Protein AF-A0A074XND0-F1 (afdb_monomer_lite)

Radius of gyration: 12.86 Å; chains: 1; bounding box: 34×23×34 Å

Structure (mmCIF, N/CA/C/O backbone):
data_AF-A0A074XND0-F1
#
_entry.id   AF-A0A074XND0-F1
#
loop_
_atom_site.group_PDB
_atom_site.id
_atom_site.type_symbol
_atom_site.label_atom_id
_atom_site.label_alt_id
_atom_site.label_comp_id
_atom_site.label_asym_id
_atom_site.label_entity_id
_atom_site.label_seq_id
_atom_site.pdbx_PDB_ins_code
_atom_site.Cartn_x
_atom_site.Cartn_y
_atom_site.Cartn_z
_atom_site.occupancy
_atom_site.B_iso_or_equiv
_atom_site.auth_seq_id
_atom_site.auth_comp_id
_atom_site.auth_asym_id
_atom_site.auth_atom_id
_atom_site.pdbx_PDB_model_num
ATOM 1 N N . PHE A 1 1 ? -0.025 2.739 -5.054 1.00 79.56 1 PHE A N 1
ATOM 2 C CA . PHE A 1 1 ? -0.578 3.072 -3.717 1.00 79.56 1 PHE A CA 1
ATOM 3 C C . PHE A 1 1 ? -2.067 3.343 -3.767 1.00 79.56 1 PHE A C 1
ATOM 5 O O . PHE A 1 1 ? -2.797 2.706 -3.022 1.00 79.56 1 PHE A O 1
ATOM 12 N N . LEU A 1 2 ? -2.505 4.314 -4.580 1.00 88.69 2 LEU A N 1
ATOM 13 C CA . LEU A 1 2 ? -3.908 4.733 -4.629 1.00 88.69 2 LEU A CA 1
ATOM 14 C C . LEU A 1 2 ? -4.795 3.638 -5.215 1.00 88.69 2 LEU A C 1
ATOM 16 O O . LEU A 1 2 ? -5.755 3.233 -4.569 1.00 88.69 2 LEU A O 1
ATOM 20 N N . GLU A 1 3 ? -4.378 3.104 -6.360 1.00 94.50 3 GLU A N 1
ATOM 21 C CA . GLU A 1 3 ? -5.002 1.967 -7.028 1.00 94.50 3 GLU A CA 1
ATOM 22 C C . GLU A 1 3 ? -4.030 0.789 -7.146 1.00 94.50 3 GLU A C 1
ATOM 24 O O . GLU A 1 3 ? -2.820 0.926 -6.904 1.00 94.50 3 GLU A O 1
ATOM 29 N N . LEU A 1 4 ? -4.592 -0.378 -7.467 1.00 96.12 4 LEU A N 1
ATOM 30 C CA . LEU A 1 4 ? -3.827 -1.561 -7.847 1.00 96.12 4 LEU A CA 1
ATOM 31 C C . LEU A 1 4 ? -3.241 -1.381 -9.250 1.00 96.12 4 LEU A C 1
ATOM 33 O O . LEU A 1 4 ? -3.803 -0.655 -10.069 1.00 96.12 4 LEU A O 1
ATOM 37 N N . VAL A 1 5 ? -2.131 -2.071 -9.512 1.00 95.44 5 VAL A N 1
ATOM 38 C CA . VAL A 1 5 ? -1.597 -2.228 -10.871 1.00 95.44 5 VAL A CA 1
ATOM 39 C C . VAL A 1 5 ? -2.662 -2.916 -11.726 1.00 95.44 5 VAL A C 1
ATOM 41 O O . VAL A 1 5 ? -3.303 -3.859 -11.260 1.00 95.44 5 VAL A O 1
ATOM 44 N N . ASP A 1 6 ? -2.885 -2.432 -12.946 1.00 96.00 6 ASP A N 1
ATOM 45 C CA . ASP A 1 6 ? -3.816 -3.080 -13.865 1.00 96.00 6 ASP A CA 1
ATOM 46 C C . ASP A 1 6 ? -3.294 -4.482 -14.222 1.00 96.00 6 ASP A C 1
ATOM 48 O O . ASP A 1 6 ? -2.117 -4.688 -14.500 1.00 96.00 6 ASP A O 1
ATOM 52 N N . ARG A 1 7 ? -4.174 -5.483 -14.212 1.00 95.00 7 ARG A N 1
ATOM 53 C CA . ARG A 1 7 ? -3.802 -6.850 -14.602 1.00 95.00 7 ARG A CA 1
ATOM 54 C C . ARG A 1 7 ? -3.457 -6.953 -16.083 1.00 95.00 7 ARG A C 1
ATOM 56 O O . ARG A 1 7 ? -2.711 -7.856 -16.445 1.00 95.00 7 ARG A O 1
ATOM 63 N N . GLY A 1 8 ? -4.034 -6.083 -16.912 1.00 96.19 8 GLY A N 1
ATOM 64 C CA . GLY A 1 8 ? -3.797 -6.052 -18.353 1.00 96.19 8 GLY A CA 1
ATOM 65 C C . GLY A 1 8 ? -2.603 -5.199 -18.781 1.00 96.19 8 GLY A C 1
ATOM 66 O O . GLY A 1 8 ? -2.252 -5.242 -19.956 1.00 96.19 8 GLY A O 1
ATOM 67 N N . SER A 1 9 ? -1.994 -4.427 -17.874 1.00 96.25 9 SER A N 1
ATOM 68 C CA . SER A 1 9 ? -0.799 -3.643 -18.199 1.00 96.25 9 SER A CA 1
ATOM 69 C C . SER A 1 9 ? 0.451 -4.515 -18.260 1.00 96.25 9 SER A C 1
ATOM 71 O O . SER A 1 9 ? 0.468 -5.617 -17.709 1.00 96.25 9 SER A O 1
ATOM 73 N N . ASP A 1 10 ? 1.524 -3.974 -18.834 1.00 95.94 10 ASP A N 1
ATOM 74 C CA . ASP A 1 10 ? 2.822 -4.649 -18.949 1.00 95.94 10 ASP A CA 1
ATOM 75 C C . ASP A 1 10 ? 3.359 -5.135 -17.588 1.00 95.94 10 ASP A C 1
ATOM 77 O O . ASP 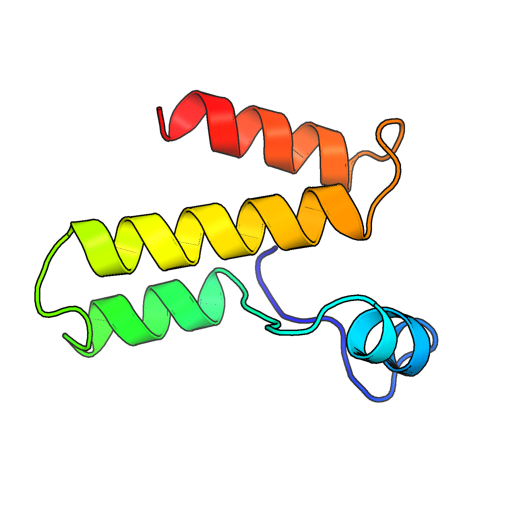A 1 10 ? 3.838 -6.261 -17.475 1.00 95.94 10 ASP A O 1
ATOM 81 N N . ASP A 1 11 ? 3.168 -4.344 -16.527 1.00 93.81 11 ASP A N 1
ATOM 82 C CA . ASP A 1 11 ? 3.581 -4.693 -15.157 1.00 93.81 11 ASP A CA 1
ATOM 83 C C . ASP A 1 11 ? 2.673 -5.736 -14.475 1.00 93.81 11 ASP A C 1
ATOM 85 O O . ASP A 1 11 ? 3.004 -6.268 -13.414 1.00 93.81 11 ASP A O 1
ATOM 89 N N . GLY A 1 12 ? 1.493 -6.016 -15.033 1.00 96.62 12 GLY A N 1
ATOM 90 C CA . GLY A 1 12 ? 0.451 -6.819 -14.392 1.00 96.62 12 GLY A CA 1
ATOM 91 C C . GLY A 1 12 ? 0.920 -8.238 -14.050 1.00 96.62 12 GLY A C 1
ATOM 92 O O . GLY A 1 12 ? 0.899 -8.615 -12.872 1.00 96.62 12 GLY A O 1
ATOM 93 N N . PRO A 1 13 ? 1.365 -9.041 -15.034 1.00 97.81 13 PRO A N 1
ATOM 94 C CA . PRO A 1 13 ? 1.826 -10.404 -14.7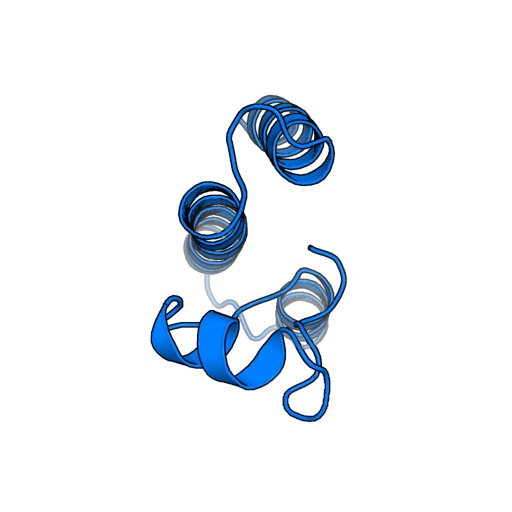86 1.00 97.81 13 PRO A CA 1
ATOM 95 C C . PRO A 1 13 ? 2.909 -10.488 -13.700 1.00 97.81 13 PRO A C 1
ATOM 97 O O . PRO A 1 13 ? 2.803 -11.312 -12.789 1.00 97.81 13 PRO A O 1
ATOM 100 N N . GLU A 1 14 ? 3.908 -9.604 -13.744 1.00 97.38 14 GLU A N 1
ATOM 101 C CA . GLU A 1 14 ? 5.003 -9.590 -12.772 1.00 97.38 14 GLU A CA 1
ATOM 102 C C . GLU A 1 14 ? 4.519 -9.167 -11.379 1.00 97.38 14 GLU A C 1
ATOM 104 O O . GLU A 1 14 ? 4.776 -9.871 -10.394 1.00 97.38 14 GLU A O 1
ATOM 109 N N . TYR A 1 15 ? 3.742 -8.084 -11.287 1.00 97.25 15 TYR A N 1
ATOM 110 C CA . TYR A 1 15 ? 3.202 -7.583 -10.025 1.00 97.25 15 TYR A CA 1
ATOM 111 C C . TYR A 1 15 ? 2.369 -8.636 -9.296 1.00 97.25 15 TYR A C 1
ATOM 113 O O . TYR A 1 15 ? 2.594 -8.902 -8.113 1.00 97.25 15 TYR A O 1
ATOM 121 N N . TYR A 1 16 ? 1.435 -9.278 -10.001 1.00 97.69 16 TYR A N 1
ATOM 122 C CA . TYR A 1 16 ? 0.549 -10.282 -9.411 1.00 97.69 16 TYR A CA 1
ATOM 123 C C . TYR A 1 16 ? 1.232 -11.637 -9.178 1.00 97.69 16 TYR A C 1
ATOM 125 O O . TYR A 1 16 ? 0.700 -12.446 -8.419 1.00 97.69 16 TYR A O 1
ATOM 133 N N . SER A 1 17 ? 2.408 -11.877 -9.769 1.00 97.69 17 SER A N 1
ATOM 134 C CA . SER A 1 17 ? 3.265 -13.019 -9.416 1.00 97.69 17 SER A CA 1
ATOM 135 C C . SER A 1 17 ? 4.134 -12.748 -8.177 1.00 97.69 17 SER A C 1
ATOM 137 O O . SER A 1 17 ? 4.405 -13.658 -7.397 1.00 97.69 17 SER A O 1
ATOM 139 N N . THR A 1 18 ? 4.525 -11.488 -7.957 1.00 97.38 18 THR A N 1
ATOM 140 C CA . THR A 1 18 ? 5.415 -11.068 -6.859 1.00 97.38 18 THR A CA 1
ATOM 141 C C . THR A 1 18 ? 4.663 -10.746 -5.565 1.00 97.38 18 THR A C 1
ATOM 143 O O . THR A 1 18 ? 5.177 -10.972 -4.459 1.00 97.38 18 THR A O 1
ATOM 146 N N . ILE A 1 19 ? 3.459 -10.179 -5.690 1.00 98.00 19 ILE A N 1
ATOM 147 C CA . ILE A 1 19 ? 2.636 -9.685 -4.584 1.00 98.00 19 ILE A CA 1
ATOM 148 C C . ILE A 1 19 ? 1.455 -10.625 -4.339 1.00 98.00 19 ILE A C 1
ATOM 150 O O . ILE A 1 19 ? 0.448 -10.596 -5.041 1.00 98.00 19 ILE A O 1
ATOM 154 N N . GLU A 1 20 ? 1.553 -11.410 -3.266 1.00 97.19 20 GLU A N 1
ATOM 155 C CA . GLU A 1 20 ? 0.563 -12.436 -2.903 1.00 97.19 20 GLU A CA 1
ATOM 156 C C . GLU A 1 20 ? -0.806 -11.862 -2.518 1.00 97.19 20 GLU A C 1
ATOM 158 O O . GLU A 1 20 ? -1.851 -12.445 -2.808 1.00 97.19 20 GLU A O 1
ATOM 163 N N . ARG A 1 21 ? -0.818 -10.712 -1.832 1.00 98.12 21 ARG A N 1
ATOM 164 C CA . ARG A 1 21 ? -2.046 -10.075 -1.334 1.00 98.12 21 ARG A CA 1
ATOM 165 C C . ARG A 1 21 ? -2.112 -8.612 -1.764 1.00 98.12 21 ARG A C 1
ATOM 167 O O . ARG A 1 21 ? -1.849 -7.732 -0.942 1.00 98.12 21 ARG A O 1
ATOM 174 N N . PRO A 1 22 ? -2.462 -8.335 -3.032 1.00 98.06 22 PRO A N 1
ATOM 175 C CA . PRO A 1 22 ? -2.592 -6.976 -3.537 1.00 98.06 22 PRO A CA 1
ATOM 176 C C . PRO A 1 22 ? -3.641 -6.189 -2.749 1.00 98.06 22 PRO A C 1
ATOM 178 O O . PRO A 1 22 ? -4.766 -6.647 -2.546 1.00 98.06 22 PRO A O 1
ATOM 181 N N . ILE A 1 23 ? -3.278 -4.985 -2.320 1.00 98.44 23 ILE A N 1
ATOM 182 C CA . ILE A 1 23 ? -4.187 -4.033 -1.682 1.00 98.44 23 ILE A CA 1
ATOM 183 C C . ILE A 1 23 ? -3.734 -2.610 -2.009 1.00 98.44 23 ILE A C 1
ATOM 185 O O . ILE A 1 23 ? -2.543 -2.347 -2.174 1.00 98.44 23 ILE A O 1
ATOM 189 N N . ALA A 1 24 ? -4.698 -1.703 -2.110 1.00 97.12 24 ALA A N 1
ATOM 190 C CA . ALA A 1 24 ? -4.482 -0.293 -2.399 1.00 97.12 24 ALA A CA 1
ATOM 191 C C . ALA A 1 24 ? -5.317 0.581 -1.459 1.00 97.12 24 ALA A C 1
ATOM 193 O O . ALA A 1 24 ? -6.291 0.113 -0.857 1.00 97.12 24 ALA A O 1
ATOM 194 N N . LEU A 1 25 ? -4.969 1.863 -1.372 1.00 96.12 25 LEU A N 1
ATOM 195 C CA . LEU A 1 25 ? -5.646 2.823 -0.507 1.00 96.12 25 LEU A CA 1
ATOM 196 C C . LEU A 1 25 ? -7.128 2.973 -0.870 1.00 96.12 25 LEU A C 1
ATOM 198 O O . LEU A 1 25 ? -7.949 3.117 0.031 1.00 96.12 25 LEU A O 1
ATOM 202 N N . SER A 1 26 ? -7.497 2.865 -2.152 1.00 97.50 26 SER A N 1
ATOM 203 C CA . SER A 1 26 ? -8.898 2.861 -2.596 1.00 97.50 26 SER A CA 1
ATOM 204 C C . SER A 1 26 ? -9.705 1.721 -1.965 1.00 97.50 26 SER A C 1
ATOM 206 O O . SER A 1 26 ? -10.827 1.920 -1.492 1.00 97.50 26 SER A O 1
ATOM 208 N N . THR A 1 27 ? -9.109 0.529 -1.867 1.00 98.19 27 THR A N 1
ATOM 209 C CA . THR A 1 27 ? -9.722 -0.639 -1.222 1.00 98.19 27 THR A CA 1
ATOM 210 C C . THR A 1 27 ? -9.841 -0.448 0.286 1.00 98.19 27 THR A C 1
ATOM 212 O O . THR A 1 27 ? -10.900 -0.731 0.844 1.00 98.19 27 THR A O 1
ATOM 215 N N . ILE A 1 28 ? -8.799 0.076 0.935 1.00 98.12 28 ILE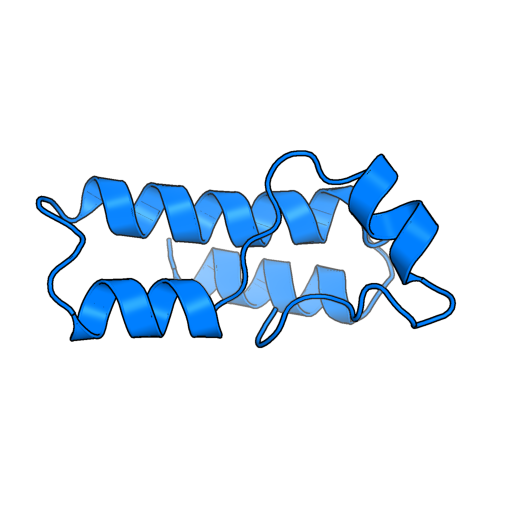 A N 1
ATOM 216 C CA . ILE A 1 28 ? -8.811 0.376 2.375 1.00 98.12 28 ILE A CA 1
ATOM 217 C C . ILE A 1 28 ? -9.869 1.442 2.694 1.00 98.12 28 ILE A C 1
ATOM 219 O O . ILE A 1 28 ? -10.667 1.276 3.614 1.00 98.12 28 ILE A O 1
ATOM 223 N N . SER A 1 29 ? -9.934 2.512 1.897 1.00 97.50 29 SER A N 1
ATOM 224 C CA . SER A 1 29 ? -10.918 3.587 2.045 1.00 97.50 29 SER A CA 1
ATOM 225 C C . SER A 1 29 ? -12.346 3.068 1.883 1.00 97.50 29 SER A C 1
ATOM 227 O O . SER A 1 29 ? -13.215 3.395 2.688 1.00 97.50 29 SER A O 1
ATOM 229 N N . ARG A 1 30 ? -12.590 2.203 0.888 1.00 98.38 30 ARG A N 1
ATOM 230 C CA . ARG A 1 30 ? -13.892 1.550 0.695 1.00 98.38 30 ARG A CA 1
ATOM 231 C C . ARG A 1 30 ? -14.268 0.664 1.885 1.00 98.38 30 ARG A C 1
ATOM 233 O O . ARG A 1 30 ? -15.397 0.750 2.353 1.00 98.38 30 ARG A O 1
ATOM 240 N N . ARG A 1 31 ? -13.336 -0.150 2.394 1.00 98.50 31 ARG A N 1
ATOM 241 C CA . ARG A 1 31 ? -13.552 -0.994 3.585 1.00 98.50 31 ARG A CA 1
ATOM 242 C C . ARG A 1 31 ? -13.914 -0.160 4.810 1.00 98.50 31 ARG A C 1
ATOM 244 O O . ARG A 1 31 ? -14.864 -0.496 5.506 1.00 98.50 31 ARG A O 1
ATOM 251 N N . LEU A 1 32 ? -13.206 0.949 5.026 1.00 97.50 32 LEU A N 1
ATOM 252 C CA . LEU A 1 32 ? -13.473 1.863 6.133 1.00 97.50 32 LEU A CA 1
ATOM 253 C C . LEU A 1 32 ? -14.862 2.508 6.025 1.00 97.50 32 LEU A C 1
ATOM 255 O O . LEU A 1 32 ? -15.618 2.474 6.987 1.00 97.50 32 LEU A O 1
ATOM 259 N N . LYS A 1 33 ? -15.216 3.051 4.851 1.00 98.06 33 LYS A N 1
ATOM 260 C CA . LYS A 1 33 ? -16.524 3.690 4.609 1.00 98.06 33 LYS A CA 1
ATOM 261 C C . LYS A 1 33 ? -17.702 2.729 4.748 1.00 98.06 33 LYS A C 1
ATOM 263 O O . LYS A 1 33 ? -18.783 3.152 5.130 1.00 98.06 33 LYS A O 1
ATOM 268 N N . ASN A 1 34 ? -17.481 1.458 4.435 1.00 98.31 34 ASN A N 1
ATOM 269 C CA . ASN A 1 34 ? -18.495 0.414 4.520 1.00 98.31 34 ASN A CA 1
ATOM 270 C C . ASN A 1 34 ? -18.477 -0.318 5.875 1.00 98.31 34 ASN A C 1
ATOM 272 O O . ASN A 1 34 ? -19.017 -1.418 5.958 1.00 98.31 34 ASN A O 1
ATOM 276 N N . GLU A 1 35 ? -17.806 0.235 6.894 1.00 97.56 35 GLU A N 1
ATOM 277 C CA . GLU A 1 35 ? -17.726 -0.328 8.252 1.00 97.56 35 GLU A CA 1
ATOM 278 C C . GLU A 1 35 ? -17.215 -1.785 8.291 1.00 97.56 35 GLU A C 1
ATOM 280 O O . GLU A 1 35 ? -17.552 -2.575 9.167 1.00 97.56 35 GLU A O 1
ATOM 285 N N . GLN A 1 36 ? -16.348 -2.160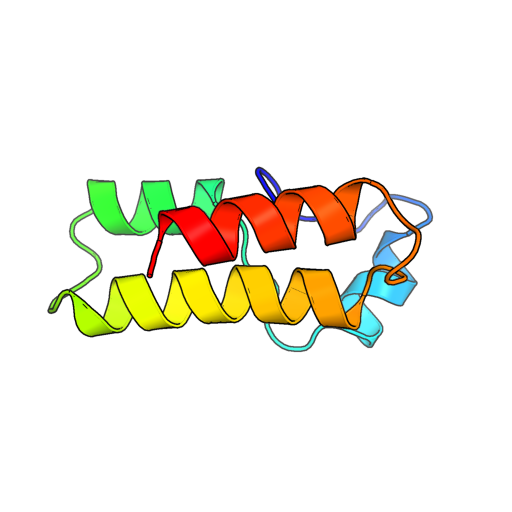 7.342 1.00 98.50 36 GLN A N 1
ATOM 286 C CA . GLN A 1 36 ? -15.829 -3.531 7.204 1.00 98.50 36 GLN A CA 1
ATOM 287 C C . GLN A 1 36 ? -14.668 -3.843 8.159 1.00 98.50 36 GLN A C 1
ATOM 289 O O . GLN A 1 36 ? -14.145 -4.957 8.152 1.00 98.50 36 GLN A O 1
ATOM 294 N N . TYR A 1 37 ? -14.253 -2.871 8.972 1.00 98.50 37 TYR A N 1
ATOM 295 C CA . TYR A 1 37 ? -13.261 -3.056 10.023 1.00 98.50 37 TYR A CA 1
ATOM 296 C C . TYR A 1 37 ? -13.955 -3.058 11.378 1.00 98.50 37 TYR A C 1
ATOM 298 O O . TYR A 1 37 ? -14.391 -2.014 11.856 1.00 98.50 37 TYR A O 1
ATOM 306 N N . SER A 1 38 ? -14.002 -4.217 12.033 1.00 97.19 38 SER A N 1
ATOM 307 C CA . SER A 1 38 ? -14.596 -4.331 13.371 1.00 97.19 38 SER A CA 1
ATOM 308 C C . SER A 1 38 ? -13.690 -3.771 14.472 1.00 97.19 38 SER A C 1
ATOM 310 O O . SER A 1 38 ? -14.119 -3.600 15.610 1.00 97.19 38 SER A O 1
ATOM 312 N N . ALA A 1 39 ? -12.421 -3.504 14.150 1.00 97.75 39 ALA A N 1
ATOM 313 C CA . ALA A 1 39 ? -11.453 -2.916 15.060 1.00 97.75 39 ALA A CA 1
ATOM 314 C C . ALA A 1 39 ? -10.349 -2.165 14.304 1.00 97.75 39 ALA A C 1
ATOM 316 O O . ALA A 1 39 ? -9.917 -2.577 13.225 1.00 97.75 39 ALA A O 1
ATOM 317 N N . ILE A 1 40 ? -9.811 -1.112 14.930 1.00 96.00 40 ILE A N 1
ATOM 318 C CA . ILE A 1 40 ? -8.771 -0.247 14.345 1.00 96.00 40 ILE A CA 1
ATOM 319 C C . ILE A 1 40 ? -7.511 -1.011 13.903 1.00 96.00 40 ILE A C 1
ATOM 321 O O . ILE A 1 40 ? -6.873 -0.657 12.912 1.00 96.00 40 ILE A O 1
ATOM 325 N N . HIS A 1 41 ? -7.169 -2.106 14.590 1.00 97.06 41 HIS A N 1
ATOM 326 C CA . HIS A 1 41 ? -5.996 -2.913 14.253 1.00 97.06 41 HIS A CA 1
ATOM 327 C C . HIS A 1 41 ? -6.120 -3.614 12.888 1.00 97.06 41 HIS A C 1
ATOM 329 O O . HIS A 1 41 ? -5.103 -3.937 12.279 1.00 97.06 41 HIS A O 1
ATOM 335 N N . GLN A 1 42 ? -7.339 -3.852 12.392 1.00 98.44 42 GLN A N 1
ATOM 336 C CA . GLN A 1 42 ? -7.563 -4.460 11.076 1.00 98.44 42 GLN A CA 1
ATOM 337 C C . GLN A 1 42 ? -7.265 -3.461 9.956 1.00 98.44 42 GLN A C 1
ATOM 339 O O . GLN A 1 42 ? -6.561 -3.799 9.008 1.00 98.44 42 GLN A O 1
ATOM 344 N N . PHE A 1 43 ? -7.719 -2.214 10.117 1.00 97.81 43 PHE A N 1
ATOM 345 C CA . PHE A 1 43 ? -7.353 -1.108 9.233 1.00 97.81 43 PHE A CA 1
ATOM 346 C C . PHE A 1 43 ? -5.833 -0.899 9.212 1.00 97.81 43 PHE A C 1
ATOM 348 O O . PHE A 1 43 ? -5.232 -0.837 8.141 1.00 97.81 43 PHE A O 1
ATOM 355 N N . LYS A 1 44 ? -5.197 -0.871 10.394 1.00 97.12 44 LYS A N 1
ATOM 356 C CA . LYS A 1 44 ? -3.737 -0.751 10.515 1.00 97.12 44 LYS A CA 1
ATOM 357 C C . LYS A 1 44 ? -3.006 -1.874 9.771 1.00 97.12 44 LYS A C 1
ATOM 359 O O . LYS A 1 44 ? -2.109 -1.582 8.988 1.00 97.12 44 LYS A O 1
ATOM 364 N N . LYS A 1 45 ? -3.430 -3.132 9.941 1.00 98.06 45 LYS A N 1
ATOM 365 C CA . LYS A 1 45 ? -2.855 -4.283 9.221 1.00 98.06 45 LYS A CA 1
ATOM 366 C C . LYS A 1 45 ? -2.944 -4.141 7.703 1.00 98.06 45 LYS A C 1
ATOM 368 O O . LYS A 1 45 ? -1.978 -4.446 7.010 1.00 98.06 45 LYS A O 1
ATOM 373 N N . ASP A 1 46 ? -4.082 -3.697 7.180 1.00 98.38 46 ASP A N 1
ATOM 374 C CA . ASP A 1 46 ? -4.254 -3.495 5.739 1.00 98.38 46 ASP A CA 1
ATOM 375 C C . ASP A 1 46 ? -3.376 -2.347 5.212 1.00 98.38 46 ASP A C 1
ATOM 377 O O . ASP A 1 46 ? -2.798 -2.451 4.128 1.00 98.38 46 ASP A O 1
ATOM 381 N N . PHE A 1 47 ? -3.232 -1.271 5.989 1.00 97.31 47 PHE A N 1
ATOM 382 C CA . PHE A 1 47 ? -2.360 -0.150 5.645 1.00 97.31 47 PHE A CA 1
ATOM 383 C C . PHE A 1 47 ? -0.877 -0.548 5.642 1.00 97.31 47 PHE A C 1
ATOM 385 O O . PHE A 1 47 ? -0.147 -0.239 4.699 1.00 97.31 47 PHE A O 1
ATOM 392 N N . GLU A 1 48 ? -0.437 -1.299 6.653 1.00 97.62 48 GLU A N 1
ATOM 393 C CA . GLU A 1 48 ? 0.911 -1.872 6.716 1.00 97.62 48 GLU A CA 1
ATOM 394 C C . GLU A 1 48 ? 1.161 -2.846 5.558 1.00 97.62 48 GLU A C 1
ATOM 396 O O . GLU A 1 48 ? 2.215 -2.787 4.927 1.00 97.62 48 GLU A O 1
ATOM 401 N N . LEU A 1 49 ? 0.185 -3.694 5.214 1.00 98.31 49 LEU A N 1
ATOM 402 C CA . LEU A 1 49 ? 0.275 -4.596 4.063 1.00 98.31 49 LEU A CA 1
ATOM 403 C C . LEU A 1 49 ? 0.453 -3.823 2.748 1.00 98.31 49 LEU A C 1
ATOM 405 O O . LEU A 1 49 ? 1.305 -4.186 1.939 1.00 98.31 49 LEU A O 1
ATOM 409 N N . MET A 1 50 ? -0.300 -2.739 2.542 1.00 98.00 50 MET A N 1
ATOM 410 C CA . MET A 1 50 ? -0.152 -1.878 1.364 1.00 98.00 50 MET A CA 1
ATOM 411 C C . MET A 1 50 ? 1.273 -1.315 1.243 1.00 98.00 50 MET A C 1
ATOM 413 O O . MET A 1 50 ? 1.860 -1.342 0.159 1.00 98.00 50 MET A O 1
ATOM 417 N N . LEU A 1 51 ? 1.840 -0.817 2.347 1.00 97.44 51 LEU A N 1
ATOM 418 C CA . LEU A 1 51 ? 3.209 -0.296 2.378 1.00 97.44 51 LEU A CA 1
ATOM 419 C C . LEU A 1 51 ? 4.246 -1.402 2.149 1.00 97.44 51 LEU A C 1
ATOM 421 O O . LEU A 1 51 ? 5.168 -1.217 1.358 1.00 97.44 51 LEU A O 1
ATOM 425 N N . ASN A 1 52 ? 4.068 -2.568 2.768 1.00 97.56 52 ASN A N 1
ATOM 426 C CA . ASN A 1 52 ? 4.958 -3.713 2.583 1.00 97.56 52 ASN A CA 1
ATOM 427 C C . ASN A 1 52 ? 4.972 -4.189 1.126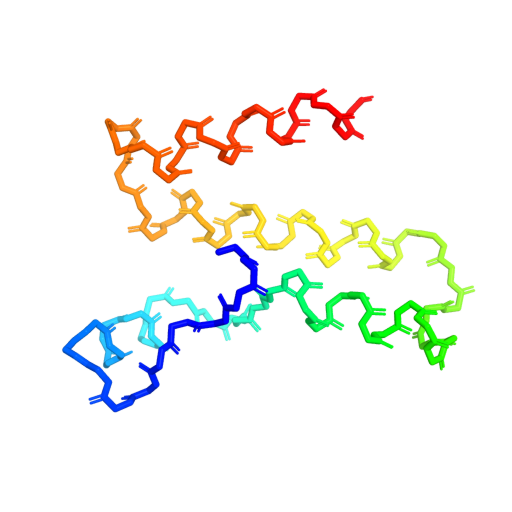 1.00 97.56 52 ASN A C 1
ATOM 429 O O . ASN A 1 52 ? 6.044 -4.418 0.572 1.00 97.56 52 ASN A O 1
ATOM 433 N N . ASN A 1 53 ? 3.808 -4.261 0.474 1.00 97.88 53 ASN A N 1
ATOM 434 C CA . ASN A 1 53 ? 3.717 -4.592 -0.948 1.00 97.88 53 ASN A CA 1
ATOM 435 C C . ASN A 1 53 ? 4.439 -3.558 -1.817 1.00 97.88 53 ASN A C 1
ATOM 437 O O . ASN A 1 53 ? 5.149 -3.925 -2.750 1.00 97.88 53 ASN A O 1
ATOM 441 N N . CYS A 1 54 ? 4.302 -2.268 -1.495 1.00 96.38 54 CYS A N 1
ATOM 442 C CA . CYS A 1 54 ? 5.059 -1.229 -2.181 1.00 96.38 54 CYS A CA 1
ATOM 443 C C . CYS A 1 54 ? 6.567 -1.455 -2.049 1.00 96.38 54 CYS A C 1
ATOM 445 O O . CYS A 1 54 ? 7.273 -1.420 -3.052 1.00 96.38 54 CYS A O 1
ATOM 447 N N . PHE A 1 55 ? 7.066 -1.660 -0.831 1.00 96.81 55 PHE A N 1
ATOM 448 C CA . PHE A 1 55 ? 8.501 -1.808 -0.589 1.00 96.81 55 PHE A CA 1
ATOM 449 C C . PHE A 1 55 ? 9.074 -3.114 -1.135 1.00 96.81 55 PHE A C 1
ATOM 451 O O . PHE A 1 55 ? 10.272 -3.184 -1.381 1.00 96.81 55 PHE A O 1
ATOM 458 N N . ARG A 1 56 ? 8.231 -4.136 -1.307 1.00 97.00 56 ARG A N 1
ATOM 459 C CA . ARG A 1 56 ? 8.603 -5.408 -1.926 1.00 97.00 56 ARG A CA 1
ATOM 460 C C . ARG A 1 56 ? 8.726 -5.296 -3.442 1.00 97.00 56 ARG A C 1
ATOM 462 O O . ARG A 1 56 ? 9.645 -5.879 -3.996 1.00 97.00 56 ARG A O 1
ATOM 469 N N . TYR A 1 57 ? 7.798 -4.597 -4.094 1.00 96.56 57 TYR A N 1
ATOM 470 C CA . TYR A 1 57 ? 7.772 -4.510 -5.556 1.00 96.56 57 TYR A CA 1
ATOM 471 C C . TYR A 1 57 ? 8.693 -3.421 -6.115 1.00 96.56 57 TYR A C 1
ATOM 473 O O . TYR A 1 57 ? 9.282 -3.590 -7.172 1.00 96.56 57 TYR A O 1
ATOM 481 N N . ASN A 1 58 ? 8.802 -2.284 -5.425 1.00 95.06 58 ASN A N 1
ATOM 482 C CA . ASN A 1 58 ? 9.502 -1.116 -5.953 1.00 95.06 58 ASN A CA 1
ATOM 483 C C . ASN A 1 58 ? 10.925 -1.036 -5.399 1.00 95.06 58 ASN A C 1
ATOM 485 O O . ASN A 1 58 ? 11.139 -1.218 -4.199 1.00 95.06 58 ASN A O 1
ATOM 489 N N . GLU A 1 59 ? 11.884 -0.664 -6.244 1.00 96.56 59 GLU A N 1
ATOM 490 C CA . GLU A 1 59 ? 13.259 -0.411 -5.813 1.00 96.56 59 GLU A CA 1
ATOM 491 C C . GLU A 1 59 ? 13.342 0.746 -4.811 1.00 96.56 59 GLU A C 1
ATOM 493 O O . GLU A 1 59 ? 12.614 1.737 -4.920 1.00 96.56 59 GLU A O 1
ATOM 498 N N . SER A 1 60 ? 14.285 0.678 -3.869 1.00 97.00 60 SER A N 1
ATOM 499 C CA . SER A 1 60 ? 14.480 1.713 -2.840 1.00 97.00 60 SER A CA 1
ATOM 500 C C . SER A 1 60 ? 14.857 3.090 -3.401 1.00 97.00 60 SER A C 1
ATOM 502 O O . SER A 1 60 ? 14.575 4.120 -2.783 1.00 97.00 60 SER A O 1
ATOM 504 N N . SER A 1 61 ? 15.467 3.110 -4.587 1.00 97.06 61 SE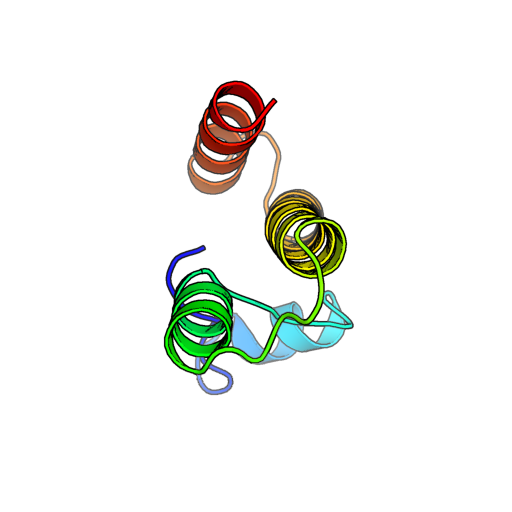R A N 1
ATOM 505 C CA . SER A 1 61 ? 15.825 4.298 -5.365 1.00 97.06 61 SER A CA 1
ATOM 506 C C . SER A 1 61 ? 14.608 4.988 -5.996 1.00 97.06 61 SER A C 1
ATOM 508 O O . SER A 1 61 ? 14.677 6.190 -6.277 1.00 97.06 61 SER A O 1
ATOM 510 N N . SER A 1 62 ? 13.502 4.263 -6.192 1.00 97.25 62 SER A N 1
ATOM 511 C CA . SER A 1 62 ? 12.312 4.749 -6.889 1.00 97.25 62 SER A CA 1
ATOM 512 C C . SER A 1 62 ? 11.549 5.796 -6.078 1.00 97.25 62 SER A C 1
ATOM 514 O O . SER A 1 62 ? 11.502 5.779 -4.842 1.00 97.25 62 SER A O 1
ATOM 516 N N . ASP A 1 63 ? 10.883 6.709 -6.780 1.00 96.69 63 ASP A N 1
ATOM 517 C CA . ASP A 1 63 ? 10.075 7.738 -6.128 1.00 96.69 63 ASP A CA 1
ATOM 518 C C . ASP A 1 63 ? 8.842 7.159 -5.434 1.00 96.69 63 ASP A C 1
ATOM 520 O O . ASP A 1 63 ? 8.417 7.687 -4.406 1.00 96.69 63 ASP A O 1
ATOM 524 N N . ILE A 1 64 ? 8.304 6.046 -5.937 1.00 94.69 64 ILE A N 1
ATOM 525 C CA . ILE A 1 64 ? 7.197 5.324 -5.304 1.00 94.69 64 ILE A CA 1
ATOM 526 C C . ILE A 1 64 ? 7.650 4.788 -3.941 1.00 94.69 64 ILE A C 1
ATOM 528 O O . ILE A 1 64 ? 6.992 5.050 -2.934 1.00 94.69 64 ILE A O 1
ATOM 532 N N . TYR A 1 65 ? 8.813 4.139 -3.858 1.00 96.75 65 TYR A N 1
ATOM 533 C CA . TYR A 1 65 ? 9.344 3.664 -2.579 1.00 96.75 65 TYR A CA 1
ATOM 534 C C . TYR A 1 65 ? 9.550 4.811 -1.579 1.00 96.75 65 TYR A C 1
ATOM 536 O O . TYR A 1 65 ? 9.106 4.732 -0.429 1.00 96.75 65 TYR A O 1
ATOM 544 N N . LYS A 1 66 ? 10.166 5.919 -2.015 1.00 97.44 66 LYS A N 1
ATOM 545 C CA . LYS A 1 66 ? 10.385 7.105 -1.165 1.00 97.44 66 LYS A CA 1
ATOM 546 C C . LYS A 1 66 ? 9.069 7.712 -0.671 1.00 97.44 66 LYS A C 1
ATOM 548 O O . LYS A 1 66 ? 8.975 8.096 0.495 1.00 97.44 66 LYS A O 1
ATOM 553 N N . GLN A 1 67 ? 8.043 7.777 -1.520 1.00 96.19 67 GLN A N 1
ATOM 554 C CA . GLN A 1 67 ? 6.701 8.218 -1.122 1.00 96.19 67 GLN A CA 1
ATOM 555 C C . GLN A 1 67 ? 6.086 7.281 -0.077 1.00 96.19 67 GLN A C 1
ATOM 557 O O . GLN A 1 67 ? 5.547 7.756 0.922 1.00 96.19 67 GLN A O 1
ATOM 562 N N . GLY A 1 68 ? 6.241 5.966 -0.243 1.00 95.44 68 GLY A N 1
ATOM 563 C CA . GLY A 1 68 ? 5.815 4.982 0.752 1.00 95.44 68 GLY A CA 1
ATOM 564 C C . GLY A 1 68 ? 6.498 5.188 2.101 1.00 95.44 68 GLY A C 1
ATOM 565 O O . GLY A 1 68 ? 5.844 5.102 3.136 1.00 95.44 68 GLY A O 1
ATOM 566 N N . LYS A 1 69 ? 7.790 5.538 2.114 1.00 96.56 69 LYS A N 1
ATOM 567 C CA . LYS A 1 69 ? 8.512 5.860 3.354 1.00 96.56 69 LYS A CA 1
ATOM 568 C C . LYS A 1 69 ? 7.977 7.111 4.040 1.00 96.56 69 LYS A C 1
ATOM 570 O O . LYS A 1 69 ? 7.766 7.077 5.246 1.00 96.56 69 LYS A O 1
ATOM 575 N N . ARG A 1 70 ? 7.679 8.173 3.287 1.00 95.69 70 ARG A N 1
ATOM 576 C CA . ARG A 1 70 ? 7.034 9.377 3.843 1.00 95.69 70 ARG A CA 1
ATOM 577 C C . ARG A 1 70 ? 5.675 9.048 4.462 1.00 95.69 70 ARG A C 1
ATOM 579 O O . ARG A 1 70 ? 5.379 9.510 5.559 1.00 95.69 70 ARG A O 1
ATOM 586 N N . LEU A 1 71 ? 4.880 8.219 3.784 1.00 94.06 71 LEU A N 1
ATOM 587 C CA . LEU A 1 71 ? 3.577 7.785 4.280 1.00 94.06 71 LEU A CA 1
ATOM 588 C C . LEU A 1 71 ? 3.700 6.905 5.536 1.00 94.06 71 LEU A C 1
ATOM 590 O O . LEU A 1 71 ? 2.945 7.093 6.482 1.00 94.06 71 LEU A O 1
ATOM 594 N N . GLN A 1 72 ? 4.679 5.995 5.571 1.00 95.12 72 GLN A N 1
ATOM 595 C CA . GLN A 1 72 ? 5.001 5.189 6.752 1.00 95.12 72 GLN A CA 1
ATOM 596 C C . GLN A 1 72 ? 5.376 6.070 7.952 1.00 95.12 72 GLN A C 1
ATOM 598 O O . GLN A 1 72 ? 4.884 5.833 9.048 1.00 95.12 72 GLN A O 1
ATOM 603 N N . THR A 1 73 ? 6.210 7.095 7.749 1.00 95.50 73 THR A N 1
ATOM 604 C CA . THR A 1 73 ? 6.588 8.042 8.810 1.00 95.50 73 THR A CA 1
ATOM 605 C C . THR A 1 73 ? 5.394 8.834 9.333 1.00 95.50 73 THR A C 1
ATOM 607 O O . THR A 1 73 ? 5.308 9.044 10.531 1.00 95.50 73 THR A O 1
ATOM 610 N N . ALA A 1 74 ? 4.476 9.262 8.464 1.00 92.44 74 ALA A N 1
ATOM 611 C CA . ALA A 1 74 ? 3.299 10.031 8.875 1.00 92.44 74 ALA A CA 1
ATOM 612 C C . ALA A 1 74 ? 2.237 9.197 9.616 1.00 92.44 74 ALA A C 1
ATOM 614 O O . ALA A 1 74 ? 1.366 9.762 10.272 1.00 92.44 74 ALA A O 1
ATOM 615 N N . PHE A 1 75 ? 2.264 7.873 9.456 1.00 86.50 75 PHE A N 1
ATOM 616 C CA . PHE A 1 75 ? 1.287 6.953 10.038 1.00 86.50 75 PHE A CA 1
ATOM 617 C C . PHE A 1 75 ? 1.715 6.370 11.397 1.00 86.50 75 PHE A C 1
ATOM 619 O O . PHE A 1 75 ? 0.871 5.848 12.129 1.00 86.50 75 PHE A O 1
ATOM 626 N N . ASN A 1 76 ? 3.011 6.435 11.712 1.00 71.94 76 ASN A N 1
ATOM 627 C CA . ASN A 1 76 ? 3.582 6.024 12.998 1.00 71.94 76 ASN A CA 1
ATOM 628 C C . ASN A 1 76 ? 3.505 7.149 14.030 1.00 71.94 76 ASN A C 1
ATOM 630 O O . ASN A 1 76 ? 3.323 6.801 15.217 1.00 71.94 76 ASN A O 1
#

Organism: NCBI:txid1043002

Sequence (76 aa):
FLELVDRGSDDGPEYYSTIERPIALSTISRRLKNEQYSAIHQFKKDFELMLNNCFRYNESSSDIYKQGKRLQTAFN

InterPro domains:
  IPR001487 Bromodomain [PF00439] (9-69)
  IPR001487 Bromodomain [PR00503] (12-28)
  IPR001487 Bromodomain [PR00503] (28-46)
  IPR001487 Bromodomain [PR00503] (46-65)
  IPR001487 Bromodomain [PS50014] (1-65)
  IPR001487 Bromodomain [SM00297] (1-76)
  IPR036427 Bromodomain-like superfamily [G3DSA:1.20.920.10] (1-76)
  IPR036427 Bromodomain-like superfamily [SSF47370] (1-75)
  IPR037382 Remodelling complex subunit Rsc/polybromo [PTHR16062] (1-76)

pLDDT: mean 96.13, std 3.92, range [71.94, 98.5]

Secondary structure (DSSP, 8-state):
--SPPPTTSTTHHHHHHH-SS---HHHHHHHHHTT--SSHHHHHHHHHHHHHHHHHHS-TTSHHHHHHHHHHHHH-

Foldseek 3Di:
DADWDDCPDPCNVVLCVQQVDDDHPVRLVVCVVVVVDPDPVVSVVRLVSNLVSQPRPDDCPDPSNVVSVVVVVVVD